Protein AF-D3SMT7-F1 (afdb_monomer_lite)

Sequence (78 aa):
MEEFRKLLLEAEVCLKAGDWDRLLEVLDKLKDTPVDGMSLEEANACYRVLNQMLEELEKARNRIAEALVNVRRFKDTL

Structure (mmCIF, N/CA/C/O backbone):
data_AF-D3SMT7-F1
#
_entry.id   AF-D3SMT7-F1
#
loop_
_atom_site.group_P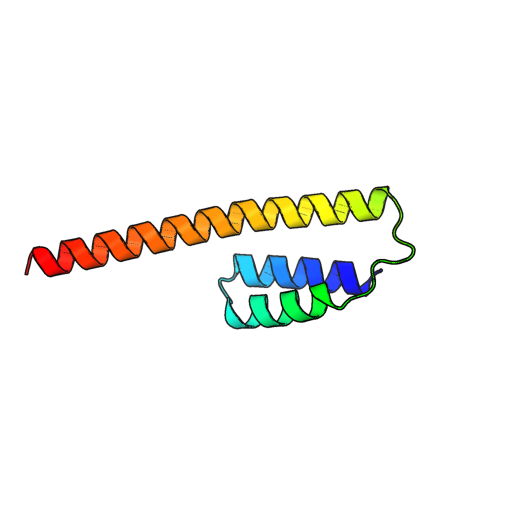DB
_atom_site.id
_atom_site.type_symbol
_atom_site.label_atom_id
_atom_site.label_alt_id
_atom_site.label_comp_id
_atom_site.label_asym_id
_atom_site.label_entity_id
_atom_site.label_seq_id
_atom_site.pdbx_PDB_ins_code
_atom_site.Cartn_x
_atom_site.Cartn_y
_atom_site.Cartn_z
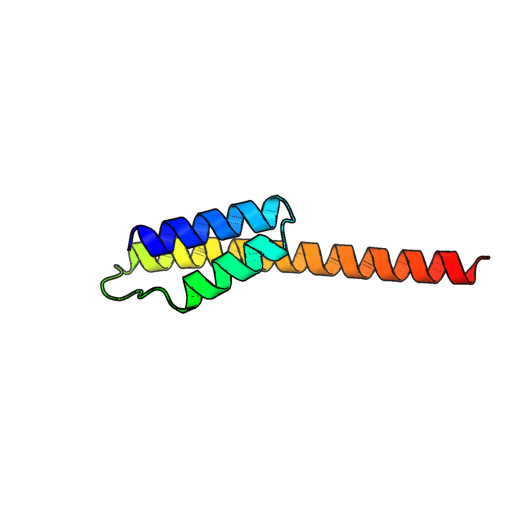_atom_site.occupancy
_atom_site.B_iso_or_equiv
_atom_site.auth_seq_id
_atom_site.auth_comp_id
_atom_site.auth_asym_id
_atom_site.auth_atom_id
_atom_site.pdbx_PDB_model_num
ATOM 1 N N . MET A 1 1 ? -9.776 -1.516 15.330 1.00 73.44 1 MET A N 1
ATOM 2 C CA . MET A 1 1 ? -8.437 -1.187 15.876 1.00 73.44 1 MET A CA 1
ATOM 3 C C . MET A 1 1 ? -7.410 -2.287 15.667 1.00 73.44 1 MET A C 1
ATOM 5 O O . MET A 1 1 ? -6.437 -2.054 14.960 1.00 73.44 1 MET A O 1
ATOM 9 N N . GLU A 1 2 ? -7.613 -3.476 16.240 1.00 80.12 2 GLU A N 1
ATOM 10 C CA . GLU A 1 2 ? -6.683 -4.608 16.081 1.00 80.12 2 GLU A CA 1
ATOM 11 C C . GLU A 1 2 ? -6.509 -5.018 14.609 1.00 80.12 2 GLU A C 1
ATOM 13 O O . GLU A 1 2 ? -5.396 -5.276 14.160 1.00 80.12 2 GLU A O 1
ATOM 18 N N . GLU A 1 3 ? -7.590 -4.946 13.829 1.00 87.81 3 GLU A N 1
ATOM 19 C CA . GLU A 1 3 ? -7.584 -5.217 12.390 1.00 87.81 3 GLU A CA 1
ATOM 20 C C . GLU A 1 3 ? -6.713 -4.239 11.586 1.00 87.81 3 GLU A C 1
ATOM 22 O O . GLU A 1 3 ? -5.868 -4.684 10.815 1.00 87.81 3 GLU A O 1
ATOM 27 N N . PHE A 1 4 ? -6.826 -2.926 11.826 1.00 90.44 4 PHE A N 1
ATOM 28 C CA . PHE A 1 4 ? -5.991 -1.922 11.151 1.00 90.44 4 PHE A CA 1
ATOM 29 C C . PHE A 1 4 ? -4.503 -2.154 11.428 1.00 90.44 4 PHE A C 1
ATOM 31 O O . PHE A 1 4 ? -3.688 -2.172 10.509 1.00 90.44 4 PHE A O 1
ATOM 38 N N . ARG A 1 5 ? -4.138 -2.391 12.697 1.00 88.56 5 ARG A N 1
ATOM 39 C CA . ARG A 1 5 ? -2.743 -2.688 13.062 1.00 88.56 5 ARG A CA 1
ATOM 40 C C . ARG A 1 5 ? -2.249 -3.982 12.429 1.00 88.56 5 ARG A C 1
ATOM 42 O O . ARG A 1 5 ? -1.103 -4.042 11.998 1.00 88.56 5 ARG A O 1
ATOM 49 N N . LYS A 1 6 ? -3.094 -5.011 12.374 1.00 92.19 6 LYS A N 1
ATOM 50 C CA . LYS A 1 6 ? -2.749 -6.291 11.755 1.00 92.19 6 LYS A CA 1
ATOM 51 C C . LYS A 1 6 ? -2.476 -6.124 10.261 1.00 92.19 6 LYS A C 1
ATOM 53 O O . LYS A 1 6 ? -1.446 -6.595 9.794 1.00 92.19 6 LYS A O 1
ATOM 58 N N . LEU A 1 7 ? -3.351 -5.417 9.547 1.00 95.00 7 LEU A N 1
ATOM 59 C CA . LEU A 1 7 ? -3.166 -5.103 8.129 1.00 95.00 7 LEU A CA 1
ATOM 60 C C . LEU A 1 7 ? -1.910 -4.250 7.900 1.00 95.00 7 LEU A C 1
ATOM 62 O O . LEU A 1 7 ? -1.169 -4.496 6.955 1.00 95.00 7 LEU A O 1
ATOM 66 N N . LEU A 1 8 ? -1.620 -3.301 8.794 1.00 94.25 8 LEU A N 1
ATOM 67 C CA . LEU A 1 8 ? -0.422 -2.466 8.701 1.00 94.25 8 LEU A CA 1
ATOM 68 C C . LEU A 1 8 ? 0.871 -3.280 8.850 1.00 94.25 8 LEU A C 1
ATOM 70 O O . LEU A 1 8 ? 1.807 -3.101 8.075 1.00 94.25 8 LEU A O 1
ATOM 74 N N . LEU A 1 9 ? 0.914 -4.199 9.816 1.00 93.50 9 LEU A N 1
ATOM 75 C CA . LEU A 1 9 ? 2.055 -5.097 10.008 1.00 93.50 9 LEU A CA 1
ATOM 76 C C . LEU A 1 9 ? 2.185 -6.111 8.865 1.00 93.50 9 LEU A C 1
ATOM 78 O O . LEU A 1 9 ? 3.297 -6.409 8.438 1.00 93.50 9 LEU A O 1
ATOM 82 N N . GLU A 1 10 ? 1.069 -6.627 8.341 1.00 95.56 10 GLU A N 1
ATOM 83 C CA . GLU A 1 10 ? 1.079 -7.495 7.157 1.00 95.56 10 GLU A CA 1
ATOM 84 C C . GLU A 1 10 ? 1.668 -6.754 5.950 1.00 95.56 10 GLU A C 1
ATOM 86 O O . GLU A 1 10 ? 2.556 -7.282 5.282 1.00 95.56 10 GLU A O 1
ATOM 91 N N . ALA A 1 11 ? 1.263 -5.501 5.729 1.00 95.94 11 ALA A N 1
ATOM 92 C CA . ALA A 1 11 ? 1.820 -4.666 4.672 1.00 95.94 11 ALA A CA 1
ATOM 93 C C . ALA A 1 11 ? 3.332 -4.437 4.861 1.00 95.94 11 ALA A C 1
ATOM 95 O O . ALA A 1 11 ? 4.101 -4.537 3.907 1.00 95.94 11 ALA A O 1
ATOM 96 N N . GLU A 1 12 ? 3.797 -4.195 6.088 1.00 94.94 12 GLU A N 1
ATOM 97 C CA . GLU A 1 12 ? 5.231 -4.072 6.376 1.00 94.94 12 GLU A CA 1
ATOM 98 C C . GLU A 1 12 ? 6.009 -5.358 6.027 1.00 94.94 12 GLU A C 1
ATOM 100 O O . GLU A 1 12 ? 7.099 -5.299 5.448 1.00 94.94 12 GLU A O 1
ATOM 105 N N . VAL A 1 13 ? 5.447 -6.529 6.343 1.00 95.56 13 VAL A N 1
ATOM 106 C CA . VAL A 1 13 ? 6.050 -7.831 6.016 1.00 95.56 13 VAL A CA 1
ATOM 107 C C . VAL A 1 13 ? 6.107 -8.046 4.503 1.00 95.56 13 VAL A C 1
ATOM 109 O O . VAL A 1 13 ? 7.169 -8.410 3.992 1.00 95.56 13 VAL A O 1
ATOM 112 N N . CYS A 1 14 ? 5.019 -7.778 3.775 1.00 95.81 14 CYS A N 1
ATOM 113 C CA . CYS A 1 14 ? 4.982 -7.895 2.313 1.00 95.81 14 CYS A CA 1
ATOM 114 C C . CYS A 1 14 ? 6.011 -6.976 1.644 1.00 95.81 14 CYS A C 1
ATOM 116 O O . CYS A 1 14 ? 6.750 -7.414 0.762 1.00 95.81 14 CYS A O 1
ATOM 118 N N . LEU A 1 15 ? 6.130 -5.733 2.122 1.00 94.25 15 LEU A N 1
ATOM 119 C CA . LEU A 1 15 ? 7.126 -4.776 1.646 1.00 94.25 15 LEU A CA 1
ATOM 120 C C . LEU A 1 15 ? 8.557 -5.302 1.821 1.00 94.25 15 LEU A C 1
ATOM 122 O O . LEU A 1 15 ? 9.356 -5.255 0.886 1.00 94.25 15 LEU A O 1
ATOM 126 N N . LYS A 1 16 ? 8.883 -5.836 3.004 1.00 91.38 16 LYS A N 1
ATOM 127 C CA . LYS A 1 16 ? 10.212 -6.403 3.290 1.00 91.38 16 LYS A CA 1
ATOM 128 C C . LYS A 1 16 ? 10.510 -7.654 2.464 1.00 91.38 16 LYS A C 1
ATOM 130 O O . LYS A 1 16 ? 11.661 -7.866 2.087 1.00 91.38 16 LYS A O 1
ATOM 135 N N . ALA A 1 17 ? 9.491 -8.462 2.180 1.00 93.12 17 ALA A N 1
ATOM 136 C CA . ALA A 1 17 ? 9.602 -9.641 1.326 1.00 93.12 17 ALA A CA 1
ATOM 137 C C . ALA A 1 17 ? 9.693 -9.297 -0.174 1.00 93.12 17 ALA A C 1
ATOM 139 O O . ALA A 1 17 ? 10.085 -10.152 -0.966 1.00 93.12 17 ALA A O 1
ATOM 140 N N . GLY A 1 18 ? 9.353 -8.063 -0.568 1.00 92.25 18 GLY A N 1
ATOM 141 C CA . GLY A 1 18 ? 9.247 -7.662 -1.972 1.00 92.25 18 GLY A CA 1
ATOM 142 C C . GLY A 1 18 ? 8.033 -8.263 -2.686 1.00 92.25 18 GLY A C 1
ATOM 143 O O . GLY A 1 18 ? 8.016 -8.313 -3.914 1.00 92.25 18 GLY A O 1
ATOM 144 N N . ASP A 1 19 ? 7.034 -8.729 -1.933 1.00 96.00 19 ASP A N 1
ATOM 145 C CA . ASP A 1 19 ? 5.773 -9.245 -2.466 1.00 96.00 19 ASP A CA 1
ATOM 146 C C . ASP A 1 19 ? 4.829 -8.071 -2.764 1.00 96.00 19 ASP A C 1
ATOM 148 O O . ASP A 1 19 ? 3.988 -7.681 -1.949 1.00 96.00 19 ASP A O 1
ATOM 152 N N . TRP A 1 20 ? 5.053 -7.438 -3.917 1.00 93.44 20 TRP A N 1
ATOM 153 C CA . TRP A 1 20 ? 4.371 -6.204 -4.313 1.00 93.44 20 TRP A CA 1
ATOM 154 C C . TRP A 1 20 ? 2.882 -6.404 -4.591 1.00 93.44 20 TRP A C 1
ATOM 156 O O . TRP A 1 20 ? 2.087 -5.535 -4.237 1.00 93.44 20 TRP A O 1
ATOM 166 N N . ASP A 1 21 ? 2.501 -7.539 -5.178 1.00 96.25 21 ASP A N 1
ATOM 167 C CA . ASP A 1 21 ? 1.100 -7.840 -5.484 1.00 96.25 21 ASP A CA 1
ATOM 168 C C . ASP A 1 21 ? 0.304 -7.971 -4.186 1.00 96.25 21 ASP A C 1
ATOM 170 O O . ASP A 1 21 ? -0.709 -7.290 -3.995 1.00 96.25 21 ASP A O 1
ATOM 174 N N . ARG A 1 22 ? 0.820 -8.757 -3.230 1.00 95.62 22 ARG A N 1
ATOM 175 C CA . ARG A 1 22 ? 0.168 -8.893 -1.929 1.00 95.62 22 ARG A CA 1
ATOM 176 C C . ARG A 1 22 ? 0.184 -7.590 -1.139 1.00 95.62 22 ARG A C 1
ATOM 178 O O . ARG A 1 22 ? -0.808 -7.266 -0.489 1.00 95.62 22 ARG A O 1
ATOM 185 N N . LEU A 1 23 ? 1.276 -6.826 -1.204 1.00 95.88 23 LEU A N 1
ATOM 186 C CA . LEU A 1 23 ? 1.355 -5.513 -0.567 1.00 95.88 23 LEU A CA 1
ATOM 187 C C . LEU A 1 23 ? 0.220 -4.597 -1.043 1.00 95.88 23 LEU A C 1
ATOM 189 O O . LEU A 1 23 ? -0.440 -3.974 -0.214 1.00 95.88 23 LEU A O 1
ATOM 193 N N . LEU A 1 24 ? -0.029 -4.535 -2.353 1.00 95.62 24 LEU A N 1
ATOM 194 C CA . LEU A 1 24 ? -1.098 -3.713 -2.920 1.00 95.62 24 LEU A CA 1
ATOM 195 C C . LEU A 1 24 ? -2.483 -4.169 -2.445 1.00 95.62 24 LEU A C 1
ATOM 197 O O . LEU A 1 24 ? -3.280 -3.328 -2.035 1.00 95.62 24 LEU A O 1
ATOM 201 N N . GLU A 1 25 ? -2.750 -5.478 -2.416 1.00 96.44 25 GLU A N 1
ATOM 202 C CA . GLU A 1 25 ? -4.014 -6.015 -1.889 1.00 96.44 25 GLU A CA 1
ATOM 203 C C . GLU A 1 25 ? -4.254 -5.641 -0.420 1.00 96.44 25 GLU A C 1
ATOM 205 O O . GLU A 1 25 ? -5.381 -5.353 -0.014 1.00 96.44 25 GLU A O 1
ATOM 210 N N . VAL A 1 26 ? -3.206 -5.694 0.406 1.00 95.94 26 VAL A N 1
ATOM 211 C CA . VAL A 1 26 ? -3.305 -5.381 1.837 1.00 95.94 26 VAL A CA 1
ATOM 212 C C . VAL A 1 26 ? -3.485 -3.880 2.047 1.00 95.94 26 VAL A C 1
ATOM 214 O O . VAL A 1 26 ? -4.299 -3.481 2.878 1.00 95.94 26 VAL A O 1
ATOM 217 N N . LEU A 1 27 ? -2.778 -3.043 1.283 1.00 94.50 27 LEU A N 1
ATOM 218 C CA . LEU A 1 27 ? -2.922 -1.588 1.346 1.00 94.50 27 LEU A CA 1
ATOM 219 C C . LEU A 1 27 ? -4.320 -1.122 0.924 1.00 94.50 27 LEU A C 1
ATOM 221 O O . LEU A 1 27 ? -4.857 -0.203 1.542 1.00 94.50 27 LEU A O 1
ATOM 225 N N . ASP A 1 28 ? -4.925 -1.765 -0.076 1.00 95.25 28 ASP A N 1
ATOM 226 C CA . ASP A 1 28 ? -6.291 -1.449 -0.506 1.00 95.25 28 ASP A CA 1
ATOM 227 C C . ASP A 1 28 ? -7.306 -1.750 0.612 1.00 95.25 28 ASP A C 1
ATOM 229 O O . ASP A 1 28 ? -8.125 -0.906 0.966 1.00 95.25 28 ASP A O 1
ATOM 233 N N . LYS A 1 29 ? -7.155 -2.892 1.299 1.00 94.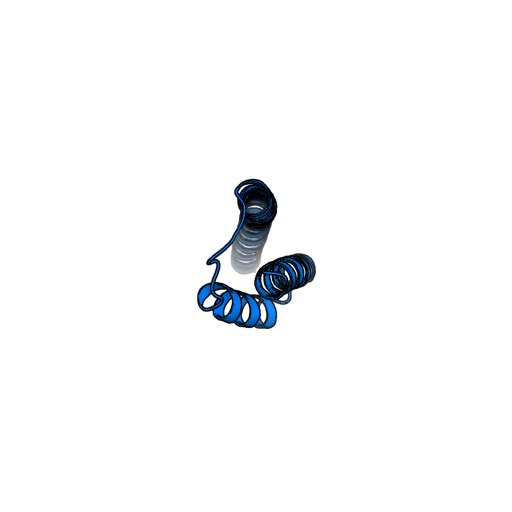50 29 LYS A N 1
ATOM 234 C CA . LYS A 1 29 ? -7.958 -3.218 2.493 1.00 94.50 29 LYS A CA 1
ATOM 235 C C . LYS A 1 29 ? -7.723 -2.240 3.641 1.00 94.50 29 LYS A C 1
ATOM 237 O O . LYS A 1 29 ? -8.665 -1.859 4.332 1.00 94.50 29 LYS A O 1
ATOM 242 N N . LEU A 1 30 ? -6.471 -1.841 3.863 1.00 92.75 30 LEU A N 1
ATOM 243 C CA . LEU A 1 30 ? -6.098 -0.915 4.932 1.00 92.75 30 LEU A CA 1
ATOM 244 C C . LEU A 1 30 ? -6.745 0.463 4.733 1.00 92.75 30 LEU A C 1
ATOM 246 O O . LEU A 1 30 ? -7.213 1.057 5.701 1.00 92.75 30 LEU A O 1
ATOM 250 N N . LYS A 1 31 ? -6.816 0.946 3.487 1.00 89.62 31 LYS A N 1
ATOM 251 C CA . LYS A 1 31 ? -7.471 2.211 3.122 1.00 89.62 31 LYS A CA 1
ATOM 252 C C . LYS A 1 31 ? -8.957 2.230 3.492 1.00 89.62 31 LYS A C 1
ATOM 254 O O . LYS A 1 31 ? -9.448 3.262 3.942 1.00 89.62 31 LYS A O 1
ATOM 259 N N . ASP A 1 32 ? -9.644 1.105 3.321 1.00 89.62 32 ASP A N 1
ATOM 260 C CA . ASP A 1 32 ? -11.077 0.982 3.608 1.00 89.62 32 ASP A CA 1
ATOM 261 C C . ASP A 1 32 ? -11.364 0.570 5.065 1.00 89.62 32 ASP A C 1
ATOM 263 O O . ASP A 1 32 ? -12.521 0.487 5.483 1.00 89.62 32 ASP A O 1
ATOM 267 N N . THR A 1 33 ? -10.324 0.323 5.868 1.00 89.69 33 THR A N 1
ATOM 268 C CA . THR A 1 33 ? -10.478 -0.084 7.266 1.00 89.69 33 THR A CA 1
ATOM 269 C C . THR A 1 33 ? -10.771 1.134 8.152 1.00 89.69 33 THR A C 1
ATOM 271 O O . THR A 1 33 ? -9.962 2.065 8.199 1.00 89.69 33 THR A O 1
ATOM 274 N N . PRO A 1 34 ? -11.879 1.138 8.917 1.00 86.88 34 PRO A N 1
ATOM 275 C CA . PRO A 1 34 ? -12.210 2.249 9.798 1.00 86.88 34 PRO A CA 1
ATOM 276 C C . PRO A 1 34 ? -11.180 2.399 10.924 1.00 86.88 34 PRO A C 1
ATOM 278 O O . PRO A 1 34 ? -10.773 1.432 11.578 1.00 86.88 34 PRO A O 1
ATOM 281 N N . VAL A 1 35 ? -10.792 3.648 11.168 1.00 86.19 35 VAL A N 1
ATOM 282 C CA . VAL A 1 35 ? -9.834 4.066 12.208 1.00 86.19 35 VAL A CA 1
ATOM 283 C C . VAL A 1 35 ? -10.509 4.803 13.368 1.00 86.19 35 VAL A C 1
ATOM 285 O O . VAL A 1 35 ? -9.841 5.358 14.240 1.00 86.19 35 VAL A O 1
ATOM 288 N N . ASP A 1 36 ? -11.839 4.794 13.403 1.00 83.94 36 ASP A N 1
ATOM 289 C CA . ASP A 1 36 ? -12.616 5.451 14.446 1.00 83.94 36 ASP A CA 1
ATOM 290 C C . ASP A 1 36 ? -12.352 4.819 15.820 1.00 83.94 36 ASP A C 1
ATOM 292 O O . ASP A 1 36 ? -12.228 3.600 15.966 1.00 83.94 36 ASP A O 1
ATOM 296 N N . GLY A 1 37 ? -12.268 5.664 16.849 1.00 83.00 37 GLY A N 1
ATOM 297 C CA . GLY A 1 37 ? -11.972 5.229 18.217 1.00 83.00 37 GLY A CA 1
ATOM 298 C C . GLY A 1 37 ? -10.487 4.985 18.507 1.00 83.00 37 GLY A C 1
ATOM 299 O O . GLY A 1 37 ? -10.164 4.491 19.584 1.00 83.00 37 GLY A O 1
ATOM 300 N N . MET A 1 38 ? -9.589 5.346 17.586 1.00 86.69 38 MET A N 1
ATOM 301 C CA . MET A 1 38 ? -8.143 5.273 17.791 1.00 86.69 38 MET A CA 1
ATOM 302 C C . MET A 1 38 ? -7.669 6.295 18.832 1.00 86.69 38 MET A C 1
ATOM 304 O O . MET A 1 38 ? -7.915 7.498 18.708 1.00 86.69 38 MET A O 1
ATOM 308 N N . SER A 1 39 ? -6.946 5.825 19.850 1.00 91.81 39 SER A N 1
ATOM 309 C CA . SER A 1 39 ? -6.273 6.715 20.799 1.00 91.81 39 SER A CA 1
ATOM 310 C C . SER A 1 39 ? -5.095 7.433 20.125 1.00 91.81 39 SER A C 1
ATOM 312 O O . SER A 1 39 ? -4.493 6.925 19.177 1.00 91.81 39 SER A O 1
ATOM 314 N N . LEU A 1 40 ? -4.710 8.607 20.637 1.00 90.69 40 LEU A N 1
ATOM 315 C CA . LEU A 1 40 ? -3.556 9.354 20.121 1.00 90.69 40 LEU A CA 1
ATOM 316 C C . LEU A 1 40 ? -2.258 8.527 20.160 1.00 90.69 40 LEU A C 1
ATOM 318 O O . LEU A 1 40 ? -1.414 8.642 19.272 1.00 90.69 40 LEU A O 1
ATOM 322 N N . GLU A 1 41 ? -2.085 7.688 21.180 1.00 91.88 41 GLU A N 1
ATOM 323 C CA . GLU A 1 41 ? -0.917 6.813 21.303 1.00 91.88 41 GLU A CA 1
ATOM 324 C C . GLU A 1 41 ? -0.903 5.745 20.203 1.00 91.88 41 GLU A C 1
ATOM 326 O O . GLU A 1 41 ? 0.126 5.497 19.574 1.00 91.88 41 GLU A O 1
ATOM 331 N N . GLU A 1 42 ? -2.066 5.167 19.910 1.00 89.50 42 GLU A N 1
ATOM 332 C CA . GLU A 1 42 ? -2.221 4.155 18.868 1.00 89.50 42 GLU A CA 1
ATOM 333 C C . GLU A 1 42 ? -2.022 4.744 17.470 1.00 89.50 42 GLU A C 1
ATOM 335 O O . GLU A 1 42 ? -1.356 4.133 16.631 1.00 89.50 42 GLU A O 1
ATOM 340 N N . ALA A 1 43 ? -2.541 5.953 17.243 1.00 90.44 43 ALA A N 1
ATOM 341 C CA . ALA A 1 43 ? -2.338 6.703 16.010 1.00 90.44 43 ALA A CA 1
ATOM 342 C C . ALA A 1 43 ? -0.857 6.997 15.779 1.00 90.44 43 ALA A C 1
ATOM 344 O O . ALA A 1 43 ? -0.335 6.743 14.694 1.00 90.44 43 ALA A O 1
ATOM 345 N N . ASN A 1 44 ? -0.152 7.449 16.818 1.00 92.75 44 ASN A N 1
ATOM 346 C CA . ASN A 1 44 ? 1.284 7.698 16.742 1.00 92.75 44 ASN A CA 1
ATOM 347 C C . ASN A 1 44 ? 2.082 6.422 16.447 1.00 92.75 44 ASN A C 1
ATOM 349 O O . ASN A 1 44 ? 3.036 6.466 15.669 1.00 92.75 44 ASN A O 1
ATOM 353 N N . ALA A 1 45 ? 1.703 5.283 17.034 1.00 90.88 45 ALA A N 1
ATOM 354 C CA . ALA A 1 45 ? 2.346 4.005 16.743 1.00 90.88 45 ALA A CA 1
ATOM 355 C C . ALA A 1 45 ? 2.151 3.591 15.273 1.00 90.88 45 ALA A C 1
ATOM 357 O O . ALA A 1 45 ? 3.127 3.261 14.601 1.00 90.88 45 ALA A O 1
ATOM 358 N N . CYS A 1 46 ? 0.924 3.681 14.749 1.00 91.31 46 CYS A N 1
ATOM 359 C CA . CYS A 1 46 ? 0.634 3.373 13.344 1.00 91.31 46 CYS A CA 1
ATOM 360 C C . CYS A 1 46 ? 1.369 4.326 12.391 1.00 91.31 46 CYS A C 1
ATOM 362 O O . CYS A 1 46 ? 1.952 3.896 11.398 1.00 91.31 46 CYS A O 1
ATOM 364 N N . TYR A 1 47 ? 1.406 5.617 12.724 1.00 92.31 47 TYR A N 1
ATOM 365 C CA . TYR A 1 47 ? 2.099 6.631 11.934 1.00 92.31 47 TYR A CA 1
ATOM 366 C C . TYR A 1 47 ? 3.607 6.367 11.825 1.00 92.31 47 TYR A C 1
ATOM 368 O O . TYR A 1 47 ? 4.194 6.543 10.759 1.00 92.31 47 TYR A O 1
ATOM 376 N N . ARG A 1 48 ? 4.250 5.894 12.902 1.00 93.94 48 ARG A N 1
ATOM 377 C CA . ARG A 1 48 ? 5.670 5.503 12.864 1.00 93.94 48 ARG A CA 1
ATOM 378 C C . ARG A 1 48 ? 5.926 4.361 11.885 1.00 93.94 48 ARG A C 1
ATOM 380 O O . ARG A 1 48 ? 6.875 4.447 11.112 1.00 93.94 48 ARG A O 1
ATOM 387 N N . VAL A 1 49 ? 5.072 3.337 11.891 1.00 92.56 49 VAL A N 1
ATOM 388 C CA . VAL A 1 49 ? 5.192 2.199 10.964 1.00 92.56 49 VAL A CA 1
ATOM 389 C C . VAL A 1 49 ? 4.995 2.660 9.519 1.00 92.56 49 VAL A C 1
ATOM 391 O O . VAL A 1 49 ? 5.802 2.322 8.658 1.00 92.56 49 VAL A O 1
ATOM 394 N N . LEU A 1 50 ? 3.997 3.510 9.257 1.00 93.44 50 LEU A N 1
ATOM 395 C CA . LEU A 1 50 ? 3.769 4.080 7.924 1.00 93.44 50 LEU A CA 1
ATOM 396 C C . LEU A 1 50 ? 4.979 4.871 7.407 1.00 93.44 50 LEU A C 1
ATOM 398 O O . LEU A 1 50 ? 5.377 4.687 6.259 1.00 93.44 50 LEU A O 1
ATOM 402 N N . ASN A 1 51 ? 5.603 5.709 8.241 1.00 95.56 51 ASN A N 1
ATOM 403 C CA . ASN A 1 51 ? 6.811 6.440 7.839 1.00 95.56 51 ASN A CA 1
ATOM 404 C C . ASN A 1 51 ? 7.969 5.501 7.507 1.00 95.56 51 ASN A C 1
ATOM 406 O O . ASN A 1 51 ? 8.630 5.677 6.487 1.00 95.56 51 ASN A O 1
ATOM 410 N N . GLN A 1 52 ? 8.182 4.474 8.329 1.00 94.62 52 GLN A N 1
ATOM 411 C CA . GLN A 1 52 ? 9.222 3.488 8.065 1.00 94.62 52 GLN A CA 1
ATOM 412 C C . GLN A 1 52 ? 8.976 2.748 6.740 1.00 94.62 52 GLN A C 1
ATOM 414 O O . GLN A 1 52 ? 9.906 2.534 5.965 1.00 94.62 52 GLN A O 1
ATOM 419 N N . MET A 1 53 ? 7.721 2.405 6.438 1.00 95.31 53 MET A N 1
ATOM 420 C CA . MET A 1 53 ? 7.358 1.803 5.154 1.00 95.31 53 MET A CA 1
ATOM 421 C C . MET A 1 53 ? 7.612 2.745 3.970 1.00 95.31 53 MET A C 1
ATOM 423 O O . MET A 1 53 ? 8.089 2.292 2.931 1.00 95.31 53 MET A O 1
ATOM 427 N N . LEU A 1 54 ? 7.333 4.045 4.110 1.00 95.06 54 LEU A N 1
ATOM 428 C CA . LEU A 1 54 ? 7.604 5.035 3.062 1.00 95.06 54 LEU A CA 1
ATOM 429 C C . LEU A 1 54 ? 9.103 5.136 2.749 1.00 95.06 54 LEU A C 1
ATOM 431 O O . LEU A 1 54 ? 9.482 5.129 1.577 1.00 95.06 54 LEU A O 1
ATOM 435 N N . GLU A 1 55 ? 9.957 5.156 3.775 1.00 95.69 55 GLU A N 1
ATOM 436 C CA . GLU A 1 55 ? 11.414 5.155 3.595 1.00 95.69 55 GLU A CA 1
ATOM 437 C C . GLU A 1 55 ? 11.905 3.891 2.870 1.00 95.69 55 GLU A C 1
ATOM 439 O O . GLU A 1 55 ? 12.746 3.959 1.969 1.00 95.69 55 GLU A O 1
ATOM 444 N N . GLU A 1 56 ? 11.376 2.719 3.227 1.00 94.25 56 GLU A N 1
ATOM 445 C CA . GLU A 1 56 ? 11.740 1.454 2.579 1.00 94.25 56 GLU A CA 1
ATOM 446 C C . GLU A 1 56 ? 11.248 1.371 1.127 1.00 94.25 56 GLU A C 1
ATOM 448 O O . GLU A 1 56 ? 11.984 0.909 0.247 1.00 94.25 56 GLU A O 1
ATOM 453 N N . LEU A 1 57 ? 10.046 1.878 0.843 1.00 94.25 57 LEU A N 1
ATOM 454 C CA . LEU A 1 57 ? 9.517 2.004 -0.517 1.00 94.25 57 LEU A CA 1
ATOM 455 C C . LEU A 1 57 ? 10.384 2.924 -1.377 1.00 94.25 57 LEU A C 1
ATOM 457 O O . LEU A 1 57 ? 10.662 2.610 -2.535 1.00 94.25 57 LEU A O 1
ATOM 461 N N . GLU A 1 58 ? 10.863 4.035 -0.822 1.00 95.62 58 GLU A N 1
ATOM 462 C CA . GLU A 1 58 ? 11.764 4.942 -1.527 1.00 95.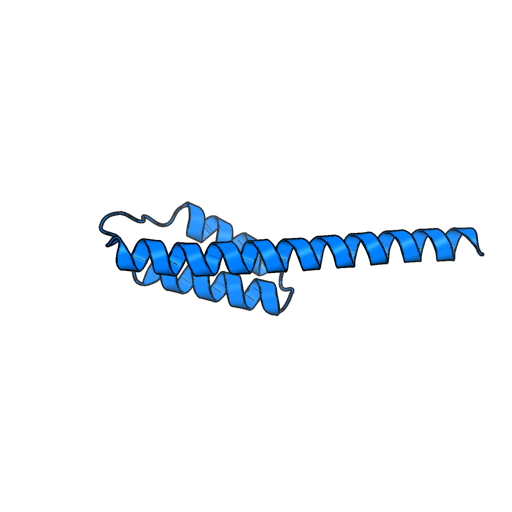62 58 GLU A CA 1
ATOM 463 C C . GLU A 1 58 ? 13.104 4.270 -1.861 1.00 95.62 58 GLU A C 1
ATOM 465 O O . GLU A 1 58 ? 13.576 4.349 -3.000 1.00 95.62 58 GLU A O 1
ATOM 470 N N . LYS A 1 59 ? 13.680 3.513 -0.920 1.00 94.50 59 LYS A N 1
ATOM 471 C CA . LYS A 1 59 ? 14.877 2.697 -1.184 1.00 94.50 59 LYS A CA 1
ATOM 472 C C . LYS A 1 59 ? 14.617 1.634 -2.249 1.00 94.50 59 LYS A C 1
ATOM 474 O O . LYS A 1 59 ? 15.478 1.386 -3.092 1.00 94.50 59 LYS A O 1
ATOM 479 N N . ALA A 1 60 ? 13.460 0.973 -2.222 1.00 91.94 60 ALA A N 1
ATOM 480 C CA . ALA A 1 60 ? 13.080 -0.005 -3.241 1.00 91.94 60 ALA A CA 1
ATOM 481 C C . ALA A 1 60 ? 12.957 0.647 -4.628 1.00 91.94 60 ALA A C 1
ATOM 483 O O . ALA A 1 60 ? 13.555 0.158 -5.586 1.00 91.94 60 ALA A O 1
ATOM 484 N N . ARG A 1 61 ? 12.285 1.800 -4.722 1.00 93.44 61 ARG A N 1
ATOM 485 C CA . ARG A 1 61 ? 12.169 2.592 -5.955 1.00 93.44 61 ARG A CA 1
ATOM 486 C C . ARG A 1 61 ? 13.540 2.964 -6.518 1.00 93.44 61 ARG A C 1
ATOM 488 O O . ARG A 1 61 ? 13.773 2.787 -7.712 1.00 93.44 61 ARG A O 1
ATOM 495 N N . ASN A 1 62 ? 14.452 3.444 -5.673 1.00 95.12 62 ASN A N 1
ATOM 496 C CA . ASN A 1 62 ? 15.795 3.833 -6.103 1.00 95.12 62 ASN A CA 1
ATOM 497 C C . ASN A 1 62 ? 16.591 2.626 -6.627 1.00 95.12 62 ASN A C 1
ATOM 499 O O . ASN A 1 62 ? 17.185 2.713 -7.699 1.00 95.12 62 ASN A O 1
ATOM 503 N N . ARG A 1 63 ? 16.512 1.470 -5.950 1.00 93.38 63 ARG A N 1
ATOM 504 C CA . ARG A 1 63 ? 17.128 0.214 -6.421 1.00 93.38 63 ARG A CA 1
ATOM 505 C C . ARG A 1 63 ? 16.602 -0.217 -7.793 1.00 93.38 63 ARG A C 1
ATOM 507 O O . ARG A 1 63 ? 17.382 -0.617 -8.653 1.00 93.38 63 ARG A O 1
ATOM 514 N N . ILE A 1 64 ? 15.291 -0.109 -8.018 1.00 90.75 64 ILE A N 1
ATOM 515 C CA . ILE A 1 64 ? 14.676 -0.415 -9.319 1.00 90.75 64 ILE A CA 1
ATOM 516 C C . ILE A 1 64 ? 15.181 0.558 -10.393 1.00 90.75 64 ILE A C 1
ATOM 518 O O . ILE A 1 64 ? 15.559 0.128 -11.482 1.00 90.75 64 ILE A O 1
ATOM 522 N N . ALA A 1 65 ? 15.235 1.858 -10.092 1.00 93.19 65 ALA A N 1
ATOM 523 C CA . ALA A 1 65 ? 15.734 2.866 -11.025 1.00 93.19 65 ALA A CA 1
ATOM 524 C C . ALA A 1 65 ? 17.201 2.612 -11.419 1.00 93.19 65 ALA A C 1
ATOM 526 O O . ALA A 1 65 ? 17.535 2.640 -12.605 1.00 93.19 65 ALA A O 1
ATOM 527 N N . GLU A 1 66 ? 18.063 2.300 -10.450 1.00 93.69 66 GLU A N 1
ATOM 528 C CA . GLU A 1 66 ? 19.463 1.934 -10.695 1.00 93.69 66 GLU A CA 1
ATOM 529 C C . GLU A 1 66 ? 19.582 0.681 -11.572 1.00 93.69 66 GLU A C 1
ATOM 531 O O . GLU A 1 66 ? 20.347 0.671 -12.540 1.00 93.69 66 GLU A O 1
ATOM 536 N N . ALA A 1 67 ? 18.788 -0.356 -11.290 1.00 91.94 67 ALA A N 1
ATOM 537 C CA . ALA A 1 67 ? 18.766 -1.575 -12.092 1.00 91.94 67 ALA A CA 1
ATOM 538 C C . ALA A 1 67 ? 18.374 -1.290 -13.552 1.00 91.94 67 ALA A C 1
ATOM 540 O O . ALA A 1 67 ? 19.042 -1.761 -14.473 1.00 91.94 67 ALA A O 1
ATOM 541 N N . LEU A 1 68 ? 17.349 -0.465 -13.780 1.00 91.31 68 LEU A N 1
ATOM 542 C CA . LEU A 1 68 ? 16.913 -0.075 -15.125 1.00 91.31 68 LEU A CA 1
ATOM 543 C C . LEU A 1 68 ? 17.993 0.708 -15.885 1.00 91.31 68 LEU A C 1
ATOM 545 O O . LEU A 1 68 ? 18.218 0.460 -17.072 1.00 91.31 68 LEU A O 1
ATOM 549 N N . VAL A 1 69 ? 18.697 1.622 -15.210 1.00 91.44 69 VAL A N 1
ATOM 550 C CA . VAL A 1 69 ? 19.829 2.352 -15.803 1.00 91.44 69 VAL A CA 1
ATOM 551 C C . VAL A 1 69 ? 20.950 1.391 -16.199 1.00 91.44 69 VAL A C 1
ATOM 553 O O . VAL A 1 69 ? 21.495 1.510 -17.298 1.00 91.44 69 VAL A O 1
ATOM 556 N N . ASN A 1 70 ? 21.274 0.420 -15.345 1.00 89.94 70 ASN A N 1
ATOM 557 C CA . ASN A 1 70 ? 22.313 -0.571 -15.626 1.00 89.94 70 ASN A CA 1
ATOM 558 C C . ASN A 1 70 ? 21.944 -1.476 -16.808 1.00 89.94 70 ASN A C 1
ATOM 560 O O . ASN A 1 70 ? 22.783 -1.703 -17.679 1.00 89.94 70 ASN A O 1
ATOM 564 N N . VAL A 1 71 ? 20.688 -1.927 -16.894 1.00 89.25 71 VAL A N 1
ATOM 565 C CA . VAL A 1 71 ? 20.185 -2.711 -18.037 1.00 89.25 71 VAL A CA 1
ATOM 566 C C . VAL A 1 71 ? 20.297 -1.918 -19.340 1.00 89.25 71 VAL A C 1
ATOM 568 O O . VAL A 1 71 ? 20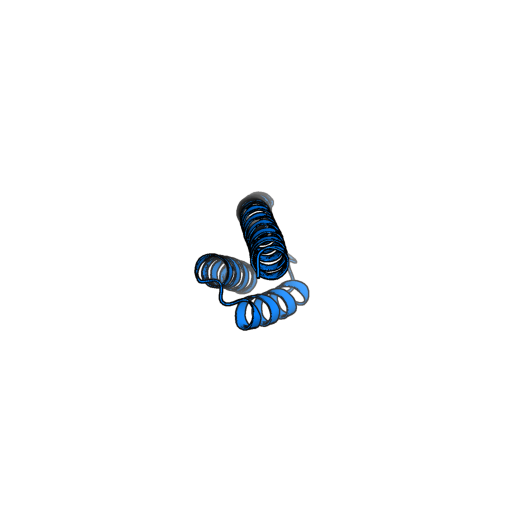.764 -2.451 -20.346 1.00 89.25 71 VAL A O 1
ATOM 571 N N . ARG A 1 72 ? 19.922 -0.632 -19.327 1.00 84.81 72 ARG A N 1
ATOM 572 C CA . ARG A 1 72 ? 20.072 0.245 -20.495 1.00 84.81 72 ARG A CA 1
ATOM 573 C C . ARG A 1 72 ? 21.536 0.372 -20.922 1.00 84.81 72 ARG A C 1
ATOM 575 O O . ARG A 1 72 ? 21.835 0.175 -22.092 1.00 84.81 72 ARG A O 1
ATOM 582 N N . ARG A 1 73 ? 22.444 0.650 -19.980 1.00 82.00 73 ARG A N 1
ATOM 583 C CA . ARG A 1 73 ? 23.885 0.766 -20.266 1.00 82.00 73 ARG A CA 1
ATOM 584 C C . ARG A 1 73 ? 24.457 -0.520 -20.853 1.00 82.00 73 ARG A C 1
ATOM 586 O O . ARG A 1 73 ? 25.203 -0.455 -21.820 1.00 82.00 73 ARG A O 1
ATOM 593 N N . PHE A 1 74 ? 24.083 -1.677 -20.307 1.00 82.25 74 PHE A N 1
ATOM 594 C CA . PHE A 1 74 ? 24.519 -2.970 -20.832 1.00 82.25 74 PHE A CA 1
ATOM 595 C C . PHE A 1 74 ? 24.075 -3.173 -22.286 1.00 82.25 74 PHE A C 1
ATOM 597 O O . PHE A 1 74 ? 24.883 -3.574 -23.118 1.00 82.25 74 PHE A O 1
ATOM 604 N N . LYS A 1 75 ? 22.823 -2.823 -22.613 1.00 80.50 75 LYS A N 1
ATOM 605 C CA . LYS A 1 75 ? 22.307 -2.881 -23.987 1.00 80.50 75 LYS A CA 1
ATOM 606 C C . LYS A 1 75 ? 23.061 -1.950 -24.942 1.00 80.50 75 LYS A C 1
ATOM 608 O O . LYS A 1 75 ? 23.294 -2.341 -26.072 1.00 80.50 75 LYS A O 1
ATOM 613 N N . ASP A 1 76 ? 23.452 -0.759 -24.491 1.00 77.69 76 ASP A N 1
ATOM 614 C CA . ASP A 1 76 ? 24.203 0.207 -25.310 1.00 77.69 76 ASP A CA 1
ATOM 615 C C . ASP A 1 76 ? 25.681 -0.205 -25.525 1.00 77.69 76 ASP A C 1
ATOM 617 O O . ASP A 1 76 ? 26.384 0.420 -26.316 1.00 77.69 76 ASP A O 1
ATOM 621 N N . THR A 1 77 ? 26.168 -1.239 -24.820 1.00 72.56 77 THR A N 1
ATOM 622 C CA . THR A 1 77 ? 27.552 -1.749 -24.921 1.00 72.56 77 THR A CA 1
ATOM 623 C C . THR A 1 77 ? 27.669 -3.013 -25.798 1.00 72.56 77 THR A C 1
ATOM 625 O O . THR A 1 77 ? 28.784 -3.479 -26.033 1.00 72.56 77 THR A O 1
ATOM 628 N N . LEU A 1 78 ? 26.544 -3.574 -26.266 1.00 56.28 78 LEU A N 1
ATOM 629 C CA . LEU A 1 78 ? 26.454 -4.731 -27.175 1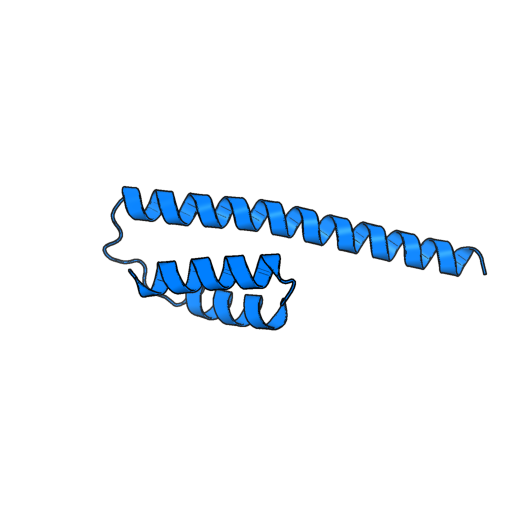.00 56.28 78 LEU A CA 1
ATOM 630 C C . LEU A 1 78 ? 26.132 -4.282 -28.604 1.00 56.28 78 LEU A C 1
ATOM 632 O O . LEU A 1 78 ? 26.697 -4.895 -29.535 1.00 56.28 78 LEU A O 1
#

Radius of gyration: 16.73 Å; chains: 1; bounding box: 40×19×48 Å

Foldseek 3Di:
DVLLVVLLVVLLVCLVVVVVVVNVVSVVVNVVDDPPPPDPVNVVVSVVSVVVSVVSVVVVVVVVVVVVVVVVVVVVVD

Organism: Thermocrinis albus (strain DSM 14484 / JCM 11386 / HI 11/12) (NCBI:txid638303)

pLDDT: mean 90.77, std 6.45, range [56.28, 96.44]

Secondary structure (DSSP, 8-state):
-HHHHHHHHHHHHHHHHT-HHHHHHHHHHHHHS--TT--HHHHHHHHHHHHHHHHHHHHHHHHHHHHHHHHHHHHHT-